Protein AF-A0A0B6YFB2-F1 (afdb_monomer)

Nearest PDB structures (foldseek):
  5mj7-assembly1_B-2  TM=9.815E-01  e=1.418E-05  Caenorhabditis elegans
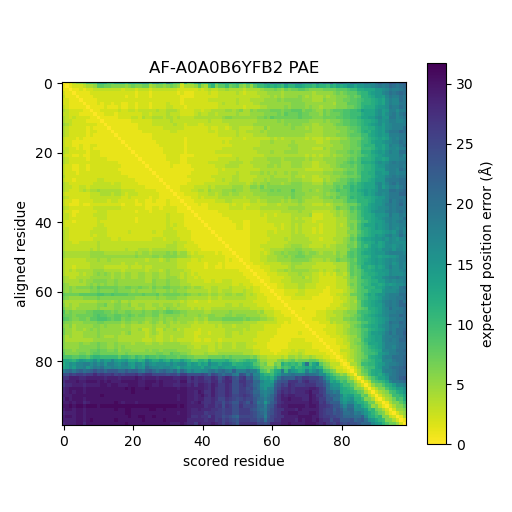  5mj7-assembly1_A-2  TM=9.718E-01  e=2.591E-05  Caenorhabditis elegans
  8ctm-assembly1_A  TM=8.000E-01  e=3.069E-01  Leishmania donovani
  3b9x-assembly1_B  TM=7.103E-01  e=1.532E+00  Escherichia coli K-12
  3b9x-assembly1_D  TM=7.277E-01  e=2.291E+00  Escherichia coli K-12

Foldseek 3Di:
DDDQLVQLPPPDPVSVVCCVVCVVVQVVVVVVVDGDHDDVVLVVCCVVPVVVRPPDDDDWDWDADCPDPPRHRPTGTDPVCCVVVVPPPVPPVVPPPPD

Solvent-accessible surface area (backbone atoms only — not comparable to full-atom values): 6425 Å² total; per-residue (Å²): 134,89,70,76,59,63,70,39,72,42,97,41,78,65,18,53,49,54,42,58,75,44,40,66,55,36,59,58,30,44,78,72,78,39,79,56,67,85,56,72,63,51,56,54,41,38,70,78,39,36,92,81,64,54,89,77,86,80,92,76,60,65,46,73,38,78,77,49,94,89,44,52,74,40,78,46,67,57,64,63,61,53,72,73,48,71,82,65,64,92,71,59,76,83,68,70,86,76,126

Secondary structure (DSSP, 8-state):
---SSGGGGSSSHHHHHHHHHTHHHHHHHHTTT-----SHHHHHHHHHSHHHH-S------EEE--S-TTTTTPEEE-HHHHHHHTTTGGGTTTSSS--

pLDDT: mean 87.42, std 18.54, range [34.66, 98.25]

Structure (mmCIF, N/CA/C/O backbone):
data_AF-A0A0B6YFB2-F1
#
_entry.id   AF-A0A0B6YFB2-F1
#
loop_
_atom_site.group_PDB
_atom_site.id
_atom_site.type_symbol
_atom_site.label_atom_id
_atom_site.label_alt_id
_atom_site.label_comp_id
_atom_site.label_asym_id
_atom_site.label_entity_id
_atom_site.label_seq_id
_atom_site.pdbx_PDB_ins_code
_atom_site.Cartn_x
_atom_site.Cartn_y
_atom_site.Cartn_z
_atom_site.occupancy
_atom_site.B_iso_or_equiv
_atom_site.auth_seq_id
_atom_site.auth_comp_id
_atom_site.auth_asym_id
_atom_site.auth_atom_id
_atom_site.pdbx_PDB_model_num
ATOM 1 N N . LYS A 1 1 ? -10.114 14.250 5.788 1.00 71.50 1 LYS A N 1
ATOM 2 C CA . LYS A 1 1 ? -8.936 13.436 6.185 1.00 71.50 1 LYS A CA 1
ATOM 3 C C . LYS A 1 1 ? -9.458 12.062 6.589 1.00 71.50 1 LYS A C 1
ATOM 5 O O . LYS A 1 1 ? -10.378 12.035 7.393 1.00 71.50 1 LYS A O 1
ATOM 10 N N . TYR A 1 2 ? -8.971 10.979 5.981 1.00 88.06 2 TYR A N 1
ATOM 11 C CA . TYR A 1 2 ? -9.415 9.618 6.310 1.00 88.06 2 TYR A CA 1
ATOM 12 C C . TYR A 1 2 ? -8.751 9.129 7.605 1.00 88.06 2 TYR A C 1
ATOM 14 O O . TYR A 1 2 ? -7.592 9.461 7.872 1.00 88.06 2 TYR A O 1
ATOM 22 N N . ASP A 1 3 ? -9.509 8.381 8.402 1.00 94.88 3 ASP A N 1
ATOM 23 C CA . ASP A 1 3 ? -9.048 7.721 9.624 1.00 94.88 3 ASP A CA 1
ATOM 24 C C . ASP A 1 3 ? -8.978 6.212 9.362 1.00 94.88 3 ASP A C 1
ATOM 26 O O . ASP A 1 3 ? -10.009 5.544 9.254 1.00 94.88 3 ASP A O 1
ATOM 30 N N . PHE A 1 4 ? -7.758 5.693 9.222 1.00 96.38 4 PHE A N 1
ATOM 31 C CA . PHE A 1 4 ? -7.507 4.276 8.963 1.00 96.38 4 PHE A CA 1
ATOM 32 C C . PHE A 1 4 ? -7.761 3.406 10.199 1.00 96.38 4 PHE A C 1
ATOM 34 O O . PHE A 1 4 ? -7.911 2.196 10.066 1.00 96.38 4 PHE A O 1
ATOM 41 N N . HIS A 1 5 ? -7.834 3.985 11.400 1.00 96.62 5 HIS A N 1
ATOM 42 C CA . HIS A 1 5 ? -7.927 3.247 12.665 1.00 96.62 5 HIS A CA 1
ATOM 43 C C . HIS A 1 5 ? -9.349 3.190 13.215 1.00 96.62 5 HIS A C 1
ATOM 45 O O . HIS A 1 5 ? -9.600 2.429 14.144 1.00 96.62 5 HIS A O 1
ATOM 51 N N . LYS A 1 6 ? -10.303 3.907 12.609 1.00 96.31 6 LYS A N 1
ATOM 52 C CA . LYS A 1 6 ? -11.708 3.926 13.046 1.00 96.31 6 LYS A CA 1
ATOM 53 C C . LYS A 1 6 ? -12.329 2.532 13.189 1.00 96.31 6 LYS A C 1
ATOM 55 O O . LYS A 1 6 ? -13.104 2.307 14.107 1.00 96.31 6 LYS A O 1
ATOM 60 N N . HIS A 1 7 ? -11.994 1.596 12.303 1.00 95.38 7 HIS A N 1
ATOM 61 C CA . HIS A 1 7 ? -12.532 0.231 12.347 1.00 95.38 7 HIS A CA 1
ATOM 62 C C . HIS A 1 7 ? -12.028 -0.592 13.551 1.00 95.38 7 HIS A C 1
ATOM 64 O O . HIS A 1 7 ? -12.635 -1.600 13.902 1.00 95.38 7 HIS A O 1
ATOM 70 N N . LEU A 1 8 ? -10.942 -0.159 14.202 1.00 97.00 8 LEU A N 1
ATOM 71 C CA . LEU A 1 8 ? -10.333 -0.843 15.347 1.00 97.00 8 LEU A CA 1
ATOM 72 C C . LEU A 1 8 ? -11.084 -0.593 16.661 1.00 97.00 8 LEU A C 1
ATOM 74 O O . LEU A 1 8 ? -10.856 -1.310 17.629 1.00 97.00 8 LEU A O 1
ATOM 78 N N . SER A 1 9 ? -11.957 0.420 16.716 1.00 95.00 9 SER A N 1
ATOM 79 C CA . SER A 1 9 ? -12.742 0.749 17.914 1.00 95.00 9 SER A CA 1
ATOM 80 C C . SER A 1 9 ? -14.086 0.023 17.985 1.00 95.00 9 SER A C 1
ATOM 82 O O . SER A 1 9 ? -14.847 0.232 18.929 1.00 95.00 9 SER A O 1
ATOM 84 N N . PHE A 1 10 ? -14.400 -0.823 17.002 1.00 96.19 10 PHE A N 1
ATOM 85 C CA . PHE A 1 10 ? -15.608 -1.637 17.038 1.00 96.19 10 PHE A CA 1
ATOM 86 C C . PHE A 1 10 ? -15.493 -2.696 18.129 1.00 96.19 10 PHE A C 1
ATOM 88 O O . PHE A 1 10 ? -14.558 -3.498 18.118 1.00 96.19 10 PHE A O 1
ATOM 95 N N . ASP A 1 11 ? -16.474 -2.722 19.033 1.00 97.12 11 ASP A N 1
ATOM 96 C CA . ASP A 1 11 ? -16.519 -3.662 20.152 1.00 97.12 11 ASP A CA 1
ATOM 97 C C . ASP A 1 11 ? -16.916 -5.067 19.679 1.00 97.12 11 ASP A C 1
ATOM 99 O O . ASP A 1 11 ? -18.047 -5.532 19.804 1.00 97.12 11 ASP A O 1
ATOM 103 N N . THR A 1 12 ? -15.963 -5.720 19.026 1.00 98.06 12 THR A N 1
ATOM 104 C CA . THR A 1 12 ? -16.080 -7.061 18.463 1.00 98.06 12 THR A CA 1
ATOM 105 C C . THR A 1 12 ? -14.775 -7.802 18.707 1.00 98.06 12 THR A C 1
ATOM 107 O O . THR A 1 12 ? -13.706 -7.193 18.764 1.00 98.06 12 THR A O 1
ATOM 110 N N . VAL A 1 13 ? -14.831 -9.134 18.785 1.00 98.19 13 VAL A N 1
ATOM 111 C CA . VAL A 1 13 ? -13.627 -9.972 18.951 1.00 98.19 13 VAL A CA 1
ATOM 112 C C . VAL A 1 13 ? -12.580 -9.662 17.875 1.00 98.19 13 VAL A C 1
ATOM 114 O O . VAL A 1 13 ? -11.390 -9.564 18.168 1.00 98.19 13 VAL A O 1
ATOM 117 N N . LEU A 1 14 ? -13.029 -9.447 16.636 1.00 97.31 14 LEU A N 1
ATOM 118 C CA . LEU A 1 14 ? -12.150 -9.143 15.513 1.00 97.31 14 LEU A CA 1
ATOM 119 C C . LEU A 1 14 ? -11.563 -7.724 15.587 1.00 97.31 14 LEU A C 1
ATOM 121 O O . LEU A 1 14 ? -10.383 -7.541 15.297 1.00 97.31 14 LEU A O 1
ATOM 125 N N . GLY A 1 15 ? -12.352 -6.735 16.020 1.00 97.25 15 GLY A N 1
ATOM 126 C CA . GLY A 1 15 ? -11.876 -5.371 16.268 1.00 97.25 15 GLY A CA 1
ATOM 127 C C . GLY A 1 15 ? -10.771 -5.341 17.324 1.00 97.25 15 GLY A C 1
ATOM 128 O O . GLY A 1 15 ? -9.698 -4.788 17.080 1.00 97.25 15 GLY A O 1
ATOM 129 N N . HIS A 1 16 ? -10.976 -6.043 18.445 1.00 97.81 16 HIS A N 1
ATOM 130 C CA . HIS A 1 16 ? -9.970 -6.193 19.503 1.00 97.81 16 HIS A CA 1
ATOM 131 C C . HIS A 1 16 ? -8.701 -6.892 19.004 1.00 97.81 16 HIS A C 1
ATOM 133 O O . HIS A 1 16 ? -7.592 -6.438 19.294 1.00 97.81 16 HIS A O 1
ATOM 139 N N . TYR A 1 17 ? -8.848 -7.951 18.203 1.00 98.25 17 TYR A N 1
ATOM 140 C CA . TYR A 1 17 ? -7.724 -8.651 17.581 1.00 98.25 17 TYR A CA 1
ATOM 141 C C . TYR A 1 17 ? -6.905 -7.731 16.663 1.00 98.25 17 TYR A C 1
ATOM 143 O O . TYR A 1 17 ? -5.694 -7.596 16.851 1.00 98.25 17 TYR A O 1
ATOM 151 N N . PHE A 1 18 ? -7.543 -7.035 15.715 1.00 98.19 18 PHE A N 1
ATOM 152 C CA . PHE A 1 18 ? -6.832 -6.135 14.803 1.00 98.19 18 PHE A CA 1
ATOM 153 C C . PHE A 1 18 ? -6.209 -4.940 15.524 1.00 98.19 18 PHE A C 1
ATOM 155 O O . PHE A 1 18 ? -5.092 -4.528 15.197 1.00 98.19 18 PHE A O 1
ATOM 162 N N . ASN A 1 19 ? -6.883 -4.410 16.548 1.00 98.00 19 ASN A N 1
ATOM 163 C CA . ASN A 1 19 ? -6.337 -3.353 17.391 1.00 98.00 19 ASN A CA 1
ATOM 164 C C . ASN A 1 19 ? -5.022 -3.802 18.051 1.00 98.00 19 ASN A C 1
ATOM 166 O O . ASN A 1 19 ? -4.043 -3.047 18.041 1.00 98.00 19 ASN A O 1
ATOM 170 N N . ALA A 1 20 ? -4.983 -5.039 18.559 1.00 98.19 20 ALA A N 1
ATOM 171 C CA . ALA A 1 20 ? -3.809 -5.624 19.193 1.00 98.19 20 ALA A CA 1
ATOM 172 C C . ALA A 1 20 ? -2.664 -5.878 18.199 1.00 98.19 20 ALA A C 1
ATOM 174 O O . ALA A 1 20 ? -1.557 -5.385 18.424 1.00 98.19 20 ALA A O 1
ATOM 175 N N . ILE A 1 21 ? -2.903 -6.580 17.084 1.00 98.00 21 ILE A N 1
ATOM 176 C CA . ILE A 1 21 ? -1.811 -6.977 16.171 1.00 98.00 21 ILE A CA 1
ATOM 177 C C . ILE A 1 21 ? -1.202 -5.790 15.414 1.00 98.00 21 ILE A C 1
ATOM 179 O O . ILE A 1 21 ? -0.020 -5.809 15.084 1.00 98.00 21 ILE A O 1
ATOM 183 N N . THR A 1 22 ? -1.979 -4.729 15.170 1.00 98.12 22 THR A N 1
ATOM 184 C CA . THR A 1 22 ? -1.489 -3.525 14.476 1.00 98.12 22 THR A CA 1
ATOM 185 C C . THR A 1 22 ? -0.864 -2.496 15.421 1.00 98.12 22 THR A C 1
ATOM 187 O O . THR A 1 22 ? -0.299 -1.505 14.957 1.00 98.12 22 THR A O 1
ATOM 190 N N . SER A 1 23 ? -0.950 -2.698 16.742 1.00 97.88 23 SER A N 1
ATOM 191 C CA . SER A 1 23 ? -0.552 -1.713 17.762 1.00 97.88 23 SER A CA 1
ATOM 192 C C . SER A 1 23 ? 0.893 -1.224 17.612 1.00 97.88 23 SER A C 1
ATOM 194 O O . SER A 1 23 ? 1.135 -0.017 17.624 1.00 97.88 23 SER A O 1
ATOM 196 N N . MET A 1 24 ? 1.846 -2.136 17.393 1.00 98.12 24 MET A N 1
ATOM 197 C CA . MET A 1 24 ? 3.259 -1.784 17.217 1.00 98.12 24 MET A CA 1
ATOM 198 C C . MET A 1 24 ? 3.494 -0.938 15.962 1.00 98.12 24 MET A C 1
ATOM 200 O O . MET A 1 24 ? 4.207 0.063 16.020 1.00 98.12 24 MET A O 1
ATOM 204 N N . GLY A 1 25 ? 2.869 -1.307 14.838 1.00 97.56 25 GLY A N 1
ATOM 205 C CA . GLY A 1 25 ? 2.949 -0.547 13.590 1.00 97.56 25 GLY A CA 1
ATOM 206 C C . GLY A 1 25 ? 2.366 0.854 13.756 1.00 97.56 25 GLY A C 1
ATOM 207 O O . GLY A 1 25 ? 3.020 1.844 13.431 1.00 97.56 25 GLY A O 1
ATOM 208 N N . ARG A 1 26 ? 1.179 0.961 14.365 1.00 97.81 26 ARG A N 1
ATOM 209 C CA . ARG A 1 26 ? 0.538 2.252 14.659 1.00 97.81 26 ARG A CA 1
ATOM 210 C C . ARG A 1 26 ? 1.425 3.148 15.519 1.00 97.81 26 ARG A C 1
ATOM 212 O O . ARG A 1 26 ? 1.698 4.272 15.109 1.00 97.81 26 ARG A O 1
ATOM 219 N N . ALA A 1 27 ? 1.951 2.630 16.628 1.00 97.88 27 ALA A N 1
ATOM 220 C CA . ALA A 1 27 ? 2.843 3.379 17.510 1.00 97.88 27 ALA A CA 1
ATOM 221 C C . ALA A 1 27 ? 4.148 3.806 16.813 1.00 97.88 27 ALA A C 1
ATOM 223 O O . ALA A 1 27 ? 4.679 4.881 17.085 1.00 97.88 27 ALA A O 1
ATOM 224 N N . HIS A 1 28 ? 4.687 2.985 15.907 1.00 98.00 28 HIS A N 1
ATOM 225 C CA . HIS A 1 28 ? 5.877 3.345 15.138 1.00 98.00 28 HIS A CA 1
ATOM 226 C C . HIS A 1 28 ? 5.607 4.512 14.176 1.00 98.00 28 HIS A C 1
ATOM 228 O O . HIS A 1 28 ? 6.369 5.477 14.156 1.00 98.00 28 HIS A O 1
ATOM 234 N N . PHE A 1 29 ? 4.516 4.453 13.408 1.00 97.25 29 PHE A N 1
ATOM 235 C CA . PHE A 1 29 ? 4.165 5.499 12.441 1.00 97.25 29 PHE A CA 1
ATOM 236 C C . PHE A 1 29 ? 3.697 6.800 13.106 1.00 97.25 29 PHE A C 1
ATOM 238 O O . PHE A 1 29 ? 3.974 7.885 12.586 1.00 97.25 29 PHE A O 1
ATOM 245 N N . GLU A 1 30 ? 3.066 6.714 14.277 1.00 96.62 30 GLU A N 1
ATOM 246 C CA . GLU A 1 30 ? 2.636 7.878 15.057 1.00 96.62 30 GLU A CA 1
ATOM 247 C C . GLU A 1 30 ? 3.817 8.777 15.449 1.00 96.62 30 GLU A C 1
ATOM 249 O O . GLU A 1 30 ? 3.705 10.000 15.373 1.00 96.62 30 GLU A O 1
ATOM 254 N N . LYS A 1 31 ? 4.994 8.197 15.740 1.00 97.38 31 LYS A N 1
ATOM 255 C CA . LYS A 1 31 ? 6.232 8.959 16.009 1.00 97.38 31 LYS A CA 1
ATOM 256 C C . LYS A 1 31 ? 6.634 9.878 14.853 1.00 97.38 31 LYS A C 1
ATOM 258 O O . LYS A 1 31 ? 7.293 10.886 15.078 1.00 97.38 31 LYS A O 1
ATOM 263 N N . ALA A 1 32 ? 6.241 9.538 13.627 1.00 96.69 32 ALA A N 1
ATOM 264 C CA . ALA A 1 32 ? 6.472 10.339 12.428 1.00 96.69 32 ALA A CA 1
ATOM 265 C C . ALA A 1 32 ? 5.256 11.204 12.034 1.00 96.69 32 ALA A C 1
ATOM 267 O O . ALA A 1 32 ? 5.223 11.740 10.926 1.00 96.69 32 ALA A O 1
ATOM 268 N N . GLY A 1 33 ? 4.233 11.311 12.891 1.00 96.31 33 GLY A N 1
ATOM 269 C CA . GLY A 1 33 ? 2.990 12.034 12.604 1.00 96.31 33 GLY A CA 1
ATOM 270 C C . GLY A 1 33 ? 2.136 11.383 11.511 1.00 96.31 33 GLY A C 1
ATOM 271 O O . GLY A 1 33 ? 1.338 12.062 10.860 1.00 96.31 33 GLY A O 1
ATOM 272 N N . LYS A 1 34 ? 2.318 10.079 11.269 1.00 96.19 34 LYS A N 1
ATOM 273 C CA . LYS A 1 34 ? 1.640 9.320 10.211 1.00 96.19 34 LYS A CA 1
ATOM 274 C C . LYS A 1 34 ? 0.690 8.283 10.806 1.00 96.19 34 LYS A C 1
ATOM 276 O O . LYS A 1 34 ? 0.923 7.751 11.884 1.00 96.19 34 LYS A O 1
ATOM 281 N N . GLN A 1 35 ? -0.374 7.970 10.070 1.00 97.00 35 GLN A N 1
ATOM 282 C CA . GLN A 1 35 ? -1.217 6.811 10.367 1.00 97.00 35 GLN A CA 1
ATOM 283 C C . GLN A 1 35 ? -0.635 5.570 9.687 1.00 97.00 35 GLN A C 1
ATOM 285 O O . GLN A 1 35 ? -0.172 5.652 8.550 1.00 97.00 35 GLN A O 1
ATOM 290 N N . TYR A 1 36 ? -0.699 4.424 10.364 1.00 97.44 36 TYR A N 1
ATOM 291 C CA . TYR A 1 36 ? -0.453 3.129 9.735 1.00 97.44 36 TYR A CA 1
ATOM 292 C C . TYR A 1 36 ? -1.654 2.781 8.846 1.00 97.44 36 TYR A C 1
ATOM 294 O O . TYR A 1 36 ? -2.760 2.620 9.364 1.00 97.44 36 TYR A O 1
ATOM 302 N N . ALA A 1 37 ? -1.444 2.792 7.531 1.00 96.12 37 ALA A N 1
ATOM 303 C CA . ALA A 1 37 ? -2.481 2.660 6.510 1.00 96.12 37 ALA A CA 1
ATOM 304 C C . ALA A 1 37 ? -2.516 1.245 5.915 1.00 96.12 37 ALA A C 1
ATOM 306 O O . ALA A 1 37 ? -1.583 0.468 6.105 1.00 96.12 37 ALA A O 1
ATOM 307 N N . PHE A 1 38 ? -3.581 0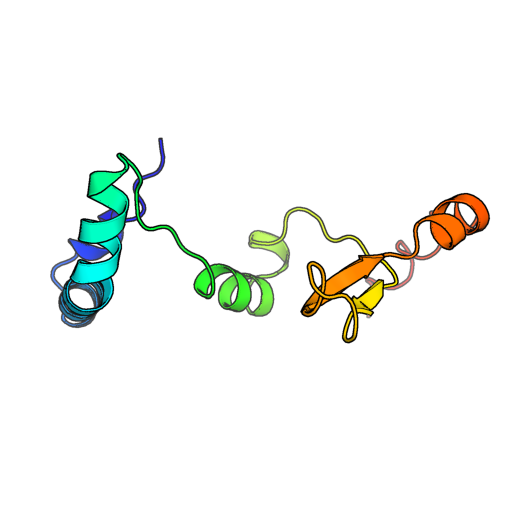.951 5.169 1.00 96.19 38 PHE A N 1
ATOM 308 C CA . PHE A 1 38 ? -3.736 -0.308 4.441 1.00 96.19 38 PHE A CA 1
ATOM 309 C C . PHE A 1 38 ? -2.694 -0.456 3.323 1.00 96.19 38 PHE A C 1
ATOM 311 O O . PHE A 1 38 ? -2.352 0.522 2.652 1.00 96.19 38 PHE A O 1
ATOM 318 N N . CYS A 1 39 ? -2.222 -1.682 3.112 1.00 95.94 39 CYS A N 1
ATOM 319 C CA . CYS A 1 39 ? -1.293 -2.071 2.055 1.00 95.94 39 CYS A CA 1
ATOM 320 C C . CYS A 1 39 ? -1.796 -3.357 1.388 1.00 95.94 39 CYS A C 1
ATOM 322 O O . CYS A 1 39 ? -2.487 -3.294 0.371 1.00 95.94 39 CYS A O 1
ATOM 324 N N . ASP A 1 40 ? -1.535 -4.513 1.996 1.00 97.31 40 ASP A N 1
ATOM 325 C CA . ASP A 1 40 ? -1.906 -5.827 1.456 1.00 97.31 40 ASP A CA 1
ATOM 326 C C . ASP A 1 40 ? -3.429 -6.012 1.376 1.00 97.31 40 ASP A C 1
ATOM 328 O O . ASP A 1 40 ? -3.941 -6.715 0.501 1.00 97.31 40 ASP A O 1
ATOM 332 N N . GLU A 1 41 ? -4.182 -5.313 2.228 1.00 97.00 41 GLU A N 1
ATOM 333 C CA . GLU A 1 41 ? -5.642 -5.288 2.183 1.00 97.00 41 GLU A CA 1
ATOM 334 C C . GLU A 1 41 ? -6.154 -4.727 0.851 1.00 97.00 41 GLU A C 1
ATOM 336 O O . GLU A 1 41 ? -7.186 -5.178 0.355 1.00 97.00 41 GLU A O 1
ATOM 341 N N . ILE A 1 42 ? -5.419 -3.797 0.227 1.00 96.75 42 ILE A N 1
ATOM 342 C CA . ILE A 1 42 ? -5.770 -3.251 -1.089 1.00 96.75 42 ILE A CA 1
ATOM 343 C C . ILE A 1 42 ? -5.545 -4.290 -2.187 1.00 96.75 42 ILE A C 1
ATOM 345 O O . ILE A 1 42 ? -6.359 -4.369 -3.102 1.00 96.75 42 ILE A O 1
ATOM 349 N N . ALA A 1 43 ? -4.505 -5.126 -2.092 1.00 97.19 43 ALA A N 1
ATOM 350 C CA . ALA A 1 43 ? -4.283 -6.207 -3.054 1.00 97.19 43 ALA A CA 1
ATOM 351 C C . ALA A 1 43 ? -5.422 -7.241 -3.004 1.00 97.19 43 ALA A C 1
ATOM 353 O O . ALA A 1 43 ? -5.958 -7.631 -4.042 1.00 97.19 43 ALA A O 1
ATOM 354 N N . MET A 1 44 ? -5.856 -7.618 -1.797 1.00 98.00 44 MET A N 1
ATOM 355 C CA . MET A 1 44 ? -7.012 -8.501 -1.607 1.00 98.00 44 MET A CA 1
ATOM 356 C C . MET A 1 44 ? -8.313 -7.862 -2.103 1.00 98.00 44 MET A C 1
ATOM 358 O O . MET A 1 44 ? -9.102 -8.510 -2.792 1.00 98.00 44 MET A O 1
ATOM 362 N N . 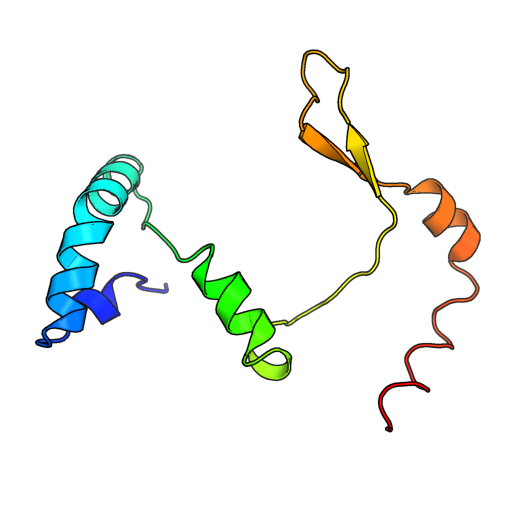ALA A 1 45 ? -8.537 -6.585 -1.791 1.00 97.75 45 ALA A N 1
ATOM 363 C CA . ALA A 1 45 ? -9.725 -5.863 -2.230 1.00 97.75 45 ALA A CA 1
ATOM 364 C C . ALA A 1 45 ? -9.762 -5.687 -3.759 1.00 97.75 45 ALA A C 1
ATOM 366 O O . ALA A 1 45 ? -10.819 -5.848 -4.360 1.00 97.75 45 ALA A O 1
ATOM 367 N N . ALA A 1 46 ? -8.620 -5.428 -4.400 1.00 97.38 46 ALA A N 1
ATOM 368 C CA . ALA A 1 46 ? -8.503 -5.310 -5.853 1.00 97.38 46 ALA A CA 1
ATOM 369 C C . ALA A 1 46 ? -8.784 -6.631 -6.588 1.00 97.38 46 ALA A C 1
ATOM 371 O O . ALA A 1 46 ? -9.265 -6.605 -7.721 1.00 97.38 46 ALA A O 1
ATOM 372 N N . LEU A 1 47 ? -8.505 -7.774 -5.952 1.00 96.19 47 LEU A N 1
ATOM 373 C CA . LEU A 1 47 ? -8.862 -9.092 -6.478 1.00 96.19 47 LEU A CA 1
ATOM 374 C C . LEU A 1 47 ? -10.369 -9.361 -6.360 1.00 96.19 47 LEU A C 1
ATOM 376 O O . LEU A 1 47 ? -10.985 -9.816 -7.317 1.00 96.19 47 LEU A O 1
ATOM 380 N N . LEU A 1 48 ? -10.957 -9.098 -5.189 1.00 97.56 48 LEU A N 1
ATOM 381 C CA . LEU A 1 48 ? -12.359 -9.434 -4.902 1.00 97.56 48 LEU A CA 1
ATOM 382 C C . LEU A 1 48 ? -13.363 -8.439 -5.499 1.00 97.56 48 LEU A C 1
ATOM 384 O O . LEU A 1 48 ? -14.475 -8.823 -5.848 1.00 97.56 48 LEU A O 1
ATOM 388 N N . TYR A 1 49 ? -12.984 -7.165 -5.597 1.00 97.06 49 TYR A N 1
ATOM 389 C CA . TYR A 1 49 ? -13.868 -6.054 -5.953 1.00 97.06 49 TYR A CA 1
ATOM 390 C C . TYR A 1 49 ? -13.188 -5.103 -6.947 1.00 97.06 49 TYR A C 1
ATOM 392 O O . TYR A 1 49 ? -13.145 -3.889 -6.733 1.00 97.06 49 TYR A O 1
ATOM 400 N N . ASN A 1 50 ? -12.629 -5.657 -8.028 1.00 94.06 50 ASN A N 1
ATOM 401 C CA . ASN A 1 50 ? -11.798 -4.920 -8.984 1.00 94.06 50 ASN A CA 1
ATOM 402 C C . ASN A 1 50 ? -12.449 -3.615 -9.476 1.00 94.06 50 ASN A C 1
ATOM 404 O O . ASN A 1 50 ? -11.872 -2.547 -9.279 1.00 94.06 50 ASN A O 1
ATOM 408 N N . ASP A 1 51 ? -13.687 -3.693 -9.975 1.00 95.56 51 ASP A N 1
ATOM 409 C CA . ASP A 1 51 ? -14.428 -2.561 -10.555 1.00 95.56 51 ASP A CA 1
ATOM 410 C C . ASP A 1 51 ? -14.716 -1.419 -9.563 1.00 95.56 51 ASP A C 1
ATOM 412 O O . ASP A 1 51 ? -15.028 -0.300 -9.967 1.00 95.56 51 ASP A O 1
ATOM 416 N N . GLN A 1 52 ? -14.641 -1.689 -8.255 1.00 96.94 52 GLN A N 1
ATOM 417 C CA . GLN A 1 52 ? -14.894 -0.701 -7.201 1.00 96.94 52 GLN A CA 1
ATOM 418 C C . GLN A 1 52 ? -13.602 -0.114 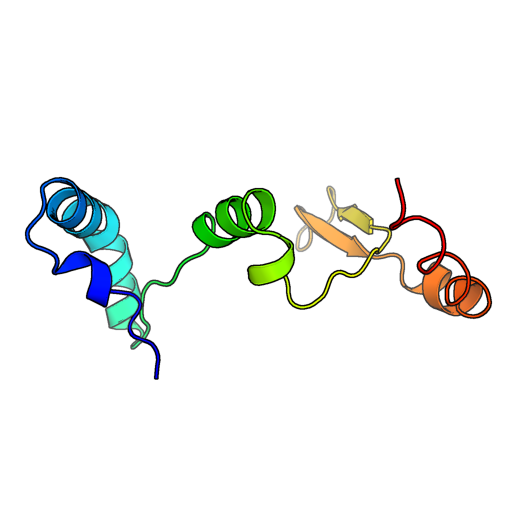-6.625 1.00 96.94 52 GLN A C 1
ATOM 420 O O . GLN A 1 52 ? -13.585 1.036 -6.187 1.00 96.94 52 GLN A O 1
ATOM 425 N N . ILE A 1 53 ? -12.534 -0.913 -6.575 1.00 96.44 53 ILE A N 1
ATOM 426 C CA . ILE A 1 53 ? -11.2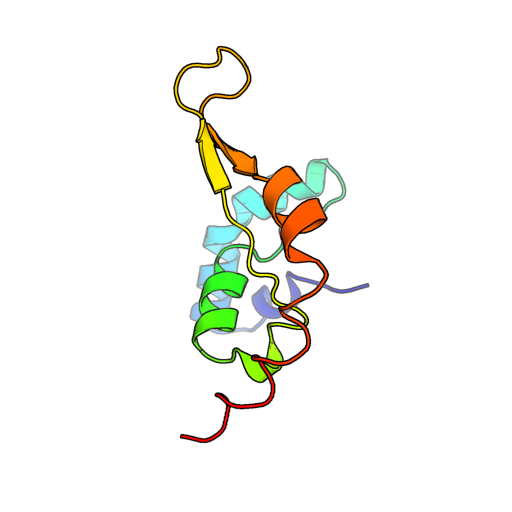89 -0.573 -5.878 1.00 96.44 53 ILE A CA 1
ATOM 427 C C . ILE A 1 53 ? -10.237 -0.021 -6.842 1.00 96.44 53 ILE A C 1
ATOM 429 O O . ILE A 1 53 ? -9.495 0.898 -6.487 1.00 96.44 53 ILE A O 1
ATOM 433 N N . VAL A 1 54 ? -10.154 -0.562 -8.058 1.00 96.31 54 VAL A N 1
ATOM 434 C CA . VAL A 1 54 ? -9.106 -0.223 -9.021 1.00 96.31 54 VAL A CA 1
ATOM 435 C C . VAL A 1 54 ? -9.577 0.907 -9.930 1.00 96.31 54 VAL A C 1
ATOM 437 O O . VAL A 1 54 ? -10.369 0.713 -10.843 1.00 96.31 54 VAL A O 1
ATOM 440 N N . SER A 1 55 ? -9.054 2.111 -9.704 1.00 95.88 55 SER A N 1
ATOM 441 C CA . SER A 1 55 ? -9.434 3.296 -10.487 1.00 95.88 55 SER A CA 1
ATOM 442 C C . SER A 1 55 ? -8.735 3.398 -11.846 1.00 95.88 55 SER A C 1
ATOM 444 O O . SER A 1 55 ? -9.246 4.050 -12.756 1.00 95.88 55 SER A O 1
ATOM 446 N N . LYS A 1 56 ? -7.549 2.795 -11.987 1.00 95.00 56 LYS A N 1
ATOM 447 C CA . LYS A 1 56 ? -6.766 2.773 -13.226 1.00 95.00 56 LYS A CA 1
ATOM 448 C C . LYS A 1 56 ? -5.829 1.567 -13.231 1.00 95.00 56 LYS A C 1
ATOM 450 O O . LYS A 1 56 ? -5.135 1.323 -12.247 1.00 95.00 56 LYS A O 1
ATOM 455 N N . VAL A 1 57 ? -5.758 0.879 -14.367 1.00 92.75 57 VAL A N 1
ATOM 456 C CA . VAL A 1 57 ? -4.762 -0.162 -14.649 1.00 92.75 57 VAL A CA 1
ATOM 457 C C . VAL A 1 57 ? -3.915 0.280 -15.827 1.00 92.75 57 VAL A C 1
ATOM 459 O O . VAL A 1 57 ? -4.405 0.910 -16.763 1.00 92.75 57 VAL A O 1
ATOM 462 N N . GLU A 1 58 ? -2.631 -0.047 -15.775 1.00 89.31 58 GLU A N 1
ATOM 463 C CA . GLU A 1 58 ? -1.704 0.233 -16.853 1.00 89.31 58 GLU A CA 1
ATOM 464 C C . GLU A 1 58 ? -0.813 -0.982 -17.092 1.00 89.31 58 GLU A C 1
ATOM 466 O O . GLU A 1 58 ? -0.101 -1.429 -16.195 1.00 89.31 58 GLU A O 1
ATOM 471 N N . MET A 1 59 ? -0.863 -1.519 -18.311 1.00 89.94 59 MET A N 1
ATOM 472 C CA . MET A 1 59 ? -0.031 -2.650 -18.706 1.00 89.94 59 MET A CA 1
ATOM 473 C C . MET A 1 59 ? 1.315 -2.127 -19.206 1.00 89.94 59 MET A C 1
ATOM 475 O O . MET A 1 59 ? 1.386 -1.273 -20.097 1.00 89.94 59 MET A O 1
ATOM 479 N N . ILE A 1 60 ? 2.390 -2.608 -18.585 1.00 89.62 60 ILE A N 1
ATOM 480 C CA . ILE A 1 60 ? 3.758 -2.166 -18.846 1.00 89.62 60 ILE A CA 1
ATOM 481 C C . ILE A 1 60 ? 4.671 -3.391 -18.841 1.00 89.62 60 ILE A C 1
ATOM 483 O O . ILE A 1 60 ? 4.587 -4.229 -17.944 1.00 89.62 60 ILE A O 1
ATOM 487 N N . ARG A 1 61 ? 5.561 -3.491 -19.832 1.00 92.19 61 ARG A N 1
ATOM 488 C CA . ARG A 1 61 ? 6.611 -4.512 -19.845 1.00 92.19 61 ARG A CA 1
ATOM 489 C C . ARG A 1 61 ? 7.743 -4.096 -18.909 1.00 92.19 61 ARG A C 1
ATOM 491 O O . ARG A 1 61 ? 8.257 -2.982 -19.001 1.00 92.19 61 ARG A O 1
ATOM 498 N N . GLY A 1 62 ? 8.145 -5.001 -18.028 1.00 93.69 62 GLY A N 1
ATOM 499 C CA . GLY A 1 62 ? 9.268 -4.785 -17.128 1.00 93.69 62 GLY A CA 1
ATOM 500 C C . GLY A 1 62 ? 9.900 -6.093 -16.673 1.00 93.69 62 GLY A C 1
ATOM 501 O O . GLY A 1 62 ? 9.347 -7.173 -16.876 1.00 93.69 62 GLY A O 1
ATOM 502 N N . VAL A 1 63 ?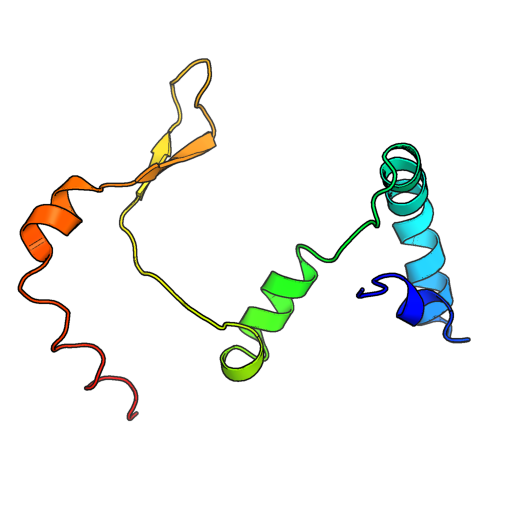 11.073 -5.979 -16.063 1.00 96.69 63 VAL A N 1
ATOM 503 C CA . VAL A 1 63 ? 11.863 -7.080 -15.498 1.00 96.69 63 VAL A CA 1
ATOM 504 C C . VAL A 1 63 ? 12.328 -6.709 -14.092 1.00 96.69 63 VAL A C 1
ATOM 506 O O . VAL A 1 63 ? 12.337 -5.535 -13.732 1.00 96.69 63 VAL A O 1
ATOM 509 N N . VAL A 1 64 ? 12.727 -7.693 -13.286 1.00 98.00 64 VAL A N 1
ATOM 510 C CA . VAL A 1 64 ? 13.356 -7.434 -11.982 1.00 98.00 64 VAL A CA 1
ATOM 511 C C . VAL A 1 64 ? 14.871 -7.408 -12.159 1.00 98.00 64 VAL A C 1
ATOM 513 O O . VAL A 1 64 ? 15.452 -8.374 -12.650 1.00 98.00 64 VAL A O 1
ATOM 516 N N . GLU A 1 65 ? 15.512 -6.316 -11.749 1.00 98.12 65 GLU A N 1
ATOM 517 C CA . GLU A 1 65 ? 16.970 -6.180 -11.766 1.00 98.12 65 GLU A CA 1
ATOM 518 C C . GLU A 1 65 ? 17.602 -6.996 -10.627 1.00 98.12 65 GLU A C 1
ATOM 520 O O . GLU A 1 65 ? 17.158 -6.924 -9.480 1.00 98.12 65 GLU A O 1
ATOM 525 N N . LEU A 1 66 ? 18.650 -7.777 -10.914 1.00 98.12 66 LEU A N 1
ATOM 526 C CA . LEU A 1 66 ? 19.215 -8.746 -9.958 1.00 98.12 66 LEU A CA 1
ATOM 527 C C . LEU A 1 66 ? 20.676 -8.487 -9.565 1.00 98.12 66 LEU A C 1
ATOM 529 O O . LEU A 1 66 ? 21.128 -9.010 -8.541 1.00 98.12 66 LEU A O 1
ATOM 533 N N . HIS A 1 67 ? 21.418 -7.703 -10.339 1.00 97.56 67 HIS A N 1
ATOM 534 C CA . HIS A 1 67 ? 22.875 -7.609 -10.245 1.00 97.56 67 HIS A CA 1
ATOM 535 C C . HIS A 1 67 ? 23.368 -6.237 -9.785 1.00 97.56 67 HIS A C 1
ATOM 537 O O . HIS A 1 67 ? 24.462 -6.145 -9.233 1.00 97.56 67 HIS A O 1
ATOM 543 N N . GLY A 1 68 ? 22.590 -5.171 -9.975 1.00 96.94 68 GLY A N 1
ATOM 544 C CA . GLY A 1 68 ? 22.990 -3.832 -9.553 1.00 96.94 68 GLY A CA 1
ATOM 545 C C . GLY A 1 68 ? 23.159 -3.698 -8.034 1.00 96.94 68 GLY A C 1
ATOM 546 O O . GLY A 1 68 ? 22.257 -4.023 -7.263 1.00 96.94 68 GLY A O 1
ATOM 547 N N . ASN A 1 69 ? 24.287 -3.128 -7.595 1.00 98.06 69 ASN A N 1
ATOM 548 C CA . ASN A 1 69 ? 24.614 -2.943 -6.170 1.00 98.06 69 ASN A CA 1
ATOM 549 C C . ASN A 1 69 ? 23.595 -2.080 -5.406 1.00 98.06 69 ASN A C 1
ATOM 551 O O . ASN A 1 69 ? 23.424 -2.242 -4.200 1.00 98.06 69 ASN A O 1
ATOM 555 N N . HIS A 1 70 ? 22.930 -1.158 -6.106 1.00 97.62 70 HIS A N 1
ATOM 556 C CA . HIS A 1 70 ? 21.948 -0.235 -5.528 1.00 97.62 70 HIS A CA 1
ATOM 557 C C . HIS A 1 70 ? 20.528 -0.433 -6.077 1.00 97.62 70 HIS A C 1
ATOM 559 O O . HIS A 1 70 ? 19.611 0.256 -5.640 1.00 97.62 70 HIS A O 1
ATOM 565 N N . THR A 1 71 ? 20.341 -1.350 -7.032 1.00 97.81 71 THR A N 1
ATOM 566 C CA . THR A 1 71 ? 19.077 -1.524 -7.770 1.00 97.81 71 THR A CA 1
ATOM 567 C C . THR A 1 71 ? 18.562 -2.963 -7.768 1.00 97.81 71 THR A C 1
ATOM 569 O O . THR A 1 71 ? 17.488 -3.226 -8.304 1.00 97.81 71 THR A O 1
ATOM 572 N N . ARG A 1 72 ? 19.277 -3.905 -7.136 1.00 98.00 72 ARG A N 1
ATOM 573 C CA . ARG A 1 72 ? 18.810 -5.285 -6.953 1.00 98.00 72 ARG A CA 1
ATOM 574 C C . ARG A 1 72 ? 17.425 -5.308 -6.293 1.00 98.00 72 ARG A C 1
ATOM 576 O O . ARG A 1 72 ? 17.250 -4.797 -5.191 1.00 98.00 72 ARG A O 1
ATOM 583 N N . GLY A 1 73 ? 16.461 -5.939 -6.960 1.00 97.88 73 GLY A N 1
ATOM 584 C CA . GLY A 1 73 ? 15.061 -6.055 -6.541 1.00 97.88 73 GLY A CA 1
ATOM 585 C C . GLY A 1 73 ? 14.132 -4.968 -7.092 1.00 97.88 73 GLY A C 1
ATOM 586 O O . GLY A 1 73 ? 12.920 -5.079 -6.924 1.00 97.88 73 GLY A O 1
ATOM 587 N N . GLN A 1 74 ? 14.657 -3.937 -7.762 1.00 98.12 74 GLN A N 1
ATOM 588 C CA . GLN A 1 74 ? 13.826 -2.935 -8.430 1.00 98.12 74 GLN A CA 1
ATOM 589 C C . GLN A 1 74 ? 13.231 -3.486 -9.730 1.00 98.12 74 GLN A C 1
ATOM 591 O O . GLN A 1 74 ? 13.856 -4.280 -10.435 1.00 98.12 74 GLN A O 1
ATOM 596 N N . ILE A 1 75 ? 12.026 -3.024 -10.067 1.00 97.31 75 ILE A N 1
ATOM 597 C CA . ILE A 1 75 ? 11.398 -3.289 -11.363 1.00 97.31 75 ILE A CA 1
ATOM 598 C C . ILE A 1 75 ? 11.961 -2.288 -12.382 1.00 97.31 75 ILE A C 1
ATOM 600 O O . ILE A 1 75 ? 11.771 -1.080 -12.236 1.00 97.31 75 ILE A O 1
ATOM 604 N N . ALA A 1 76 ? 12.637 -2.786 -13.416 1.00 95.69 76 ALA A N 1
ATOM 605 C CA . ALA A 1 76 ? 13.101 -2.015 -14.563 1.00 95.69 76 ALA A CA 1
ATOM 606 C C . ALA A 1 76 ? 12.064 -2.091 -15.691 1.00 95.69 76 ALA A C 1
ATOM 608 O O . ALA A 1 76 ? 11.685 -3.178 -16.126 1.00 95.69 76 ALA A O 1
ATOM 609 N N . ILE A 1 77 ? 11.597 -0.933 -16.153 1.00 95.00 77 ILE A N 1
ATOM 610 C CA . ILE A 1 77 ? 10.518 -0.812 -17.138 1.00 95.00 77 ILE A CA 1
ATOM 611 C C . ILE A 1 77 ? 11.088 -0.521 -18.529 1.00 95.00 77 ILE A C 1
ATOM 613 O O . ILE A 1 77 ? 11.949 0.347 -18.683 1.00 95.00 77 ILE A O 1
ATOM 617 N N . ASP A 1 78 ? 10.546 -1.187 -19.548 1.00 93.44 78 ASP A N 1
ATOM 618 C CA . ASP A 1 78 ? 10.789 -0.840 -20.946 1.00 93.44 78 ASP A CA 1
ATOM 619 C C . ASP A 1 78 ? 9.887 0.324 -21.384 1.00 93.44 78 ASP A C 1
ATOM 621 O O . ASP A 1 78 ? 8.733 0.154 -21.786 1.00 93.44 78 ASP A O 1
ATOM 625 N N . TRP A 1 79 ? 10.434 1.535 -21.304 1.00 89.88 79 TRP A N 1
ATOM 626 C CA . TRP A 1 79 ? 9.774 2.742 -21.799 1.00 89.88 79 TRP A CA 1
ATOM 627 C C . TRP A 1 79 ? 9.929 2.938 -23.310 1.00 89.88 79 TRP A C 1
ATOM 629 O O . TRP A 1 79 ? 9.111 3.630 -23.915 1.00 89.88 79 TRP A O 1
ATOM 639 N N . ALA A 1 80 ? 10.956 2.343 -23.926 1.00 87.50 80 ALA A N 1
ATOM 640 C CA . ALA A 1 80 ? 11.249 2.530 -25.342 1.00 87.50 80 ALA A CA 1
ATOM 641 C C . ALA A 1 80 ? 10.170 1.872 -26.201 1.00 87.50 80 ALA A C 1
ATOM 643 O O . ALA A 1 80 ? 9.623 2.529 -27.086 1.00 87.50 80 ALA A O 1
ATOM 644 N N . SER A 1 81 ? 9.779 0.632 -25.883 1.00 82.81 81 SER A N 1
ATOM 645 C CA . SER A 1 81 ? 8.685 -0.044 -26.590 1.00 82.81 81 SER A CA 1
ATOM 646 C C . SER A 1 81 ? 7.408 0.789 -26.589 1.00 82.81 81 SER A C 1
ATOM 648 O O . SER A 1 81 ? 6.753 0.884 -27.614 1.00 82.81 81 SER A O 1
ATOM 650 N N . ARG A 1 82 ? 7.097 1.512 -25.508 1.00 73.06 82 ARG A N 1
ATOM 651 C CA . ARG A 1 82 ? 5.895 2.365 -25.448 1.00 73.06 82 ARG A CA 1
ATOM 652 C C . ARG A 1 82 ? 5.966 3.585 -26.364 1.00 73.06 82 ARG A C 1
ATOM 654 O O . ARG A 1 82 ? 4.940 4.000 -26.895 1.00 73.06 82 ARG A O 1
ATOM 661 N N . LEU A 1 83 ? 7.157 4.148 -26.573 1.00 70.25 83 LEU A N 1
ATOM 662 C CA . LEU A 1 83 ? 7.360 5.252 -27.518 1.00 70.25 83 LEU A CA 1
ATOM 663 C C . LEU A 1 83 ? 7.171 4.798 -28.972 1.00 70.25 83 LEU A C 1
ATOM 665 O O . LEU A 1 83 ? 6.704 5.581 -29.795 1.00 70.25 83 LEU A O 1
ATOM 669 N N . PHE A 1 84 ? 7.501 3.540 -29.280 1.00 61.88 84 PHE A N 1
ATOM 670 C CA . PHE A 1 84 ? 7.406 2.988 -30.635 1.00 61.88 84 PHE A CA 1
ATOM 671 C C . PHE A 1 84 ? 6.085 2.238 -30.910 1.00 61.88 84 PHE A C 1
ATOM 673 O O . PHE A 1 84 ? 5.628 2.214 -32.050 1.00 61.88 84 PHE A O 1
ATOM 680 N N . GLU A 1 85 ? 5.428 1.683 -29.886 1.00 62.81 85 GLU A N 1
ATOM 681 C CA . GLU A 1 85 ? 4.122 0.997 -29.955 1.00 62.81 85 GLU A CA 1
ATOM 682 C C . GLU A 1 85 ? 2.929 1.968 -29.797 1.00 62.81 85 GLU A C 1
ATOM 684 O O . GLU A 1 85 ? 1.783 1.595 -30.068 1.00 62.81 85 GLU A O 1
ATOM 689 N N . GLY A 1 86 ? 3.184 3.236 -29.436 1.00 50.81 86 GLY A N 1
ATOM 690 C CA . GLY A 1 86 ? 2.199 4.297 -29.166 1.00 50.81 86 GLY A CA 1
ATOM 691 C C . GLY A 1 86 ? 1.232 4.670 -30.304 1.00 50.81 86 GLY A C 1
ATOM 692 O O . GLY A 1 86 ? 0.447 5.598 -30.142 1.00 50.81 86 GLY A O 1
ATOM 693 N N . ASN A 1 87 ? 1.242 3.940 -31.423 1.00 48.12 87 ASN A N 1
ATOM 694 C CA . ASN A 1 87 ? 0.324 4.112 -32.551 1.00 48.12 87 ASN A CA 1
ATOM 695 C C . ASN A 1 87 ? -0.695 2.971 -32.745 1.00 48.12 87 ASN A C 1
ATOM 697 O O . ASN A 1 87 ? -1.509 3.081 -33.659 1.00 48.12 87 ASN A O 1
ATOM 701 N N . GLN A 1 88 ? -0.692 1.883 -31.955 1.00 50.53 88 GLN A N 1
ATOM 702 C CA . GLN A 1 88 ? -1.560 0.720 -32.258 1.00 50.53 88 GLN A CA 1
ATOM 703 C C . GLN A 1 88 ? -2.490 0.210 -31.140 1.00 50.53 88 GLN A C 1
ATOM 705 O O . GLN A 1 88 ? -3.405 -0.558 -31.438 1.00 50.53 88 GLN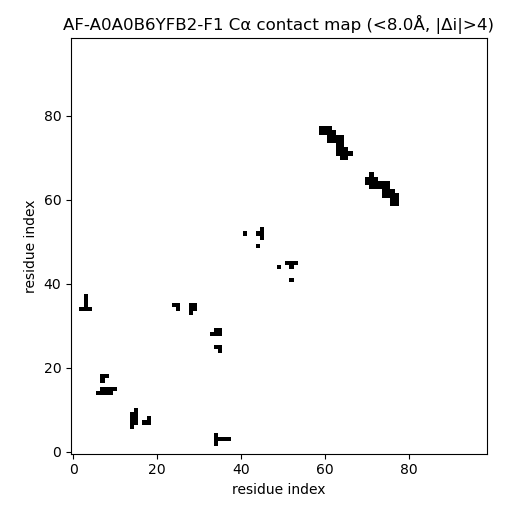 A O 1
ATOM 710 N N . GLU A 1 89 ? -2.347 0.631 -29.880 1.00 49.25 89 GLU A N 1
ATOM 711 C CA . GLU A 1 89 ? -3.090 -0.011 -28.774 1.00 49.25 89 GLU A CA 1
ATOM 712 C C . GLU A 1 89 ? -4.380 0.688 -28.314 1.00 49.25 89 GLU A C 1
ATOM 714 O O . GLU A 1 89 ? -5.184 0.062 -27.622 1.00 49.25 89 GLU A O 1
ATOM 719 N N . GLN A 1 90 ? -4.687 1.908 -28.774 1.00 46.72 90 GLN A N 1
ATOM 720 C CA . GLN A 1 90 ? -5.994 2.527 -28.479 1.00 46.72 90 GLN A CA 1
ATOM 721 C C . GLN A 1 90 ? -7.189 1.776 -29.112 1.00 46.72 90 GLN A C 1
ATOM 723 O O . GLN A 1 90 ? -8.327 2.016 -28.722 1.00 46.72 90 GLN A O 1
ATOM 728 N N . GLN A 1 91 ? -6.964 0.836 -30.044 1.00 43.38 91 GLN A N 1
ATOM 729 C CA . GLN A 1 91 ? -8.036 0.098 -30.732 1.00 43.38 91 GLN A CA 1
ATOM 730 C C . GLN A 1 91 ? -8.404 -1.272 -30.132 1.00 43.38 91 GLN A C 1
ATOM 732 O O . GLN A 1 91 ? -9.470 -1.787 -30.461 1.00 43.38 91 GLN A O 1
ATOM 737 N N . LYS A 1 92 ? -7.588 -1.895 -29.265 1.00 44.34 92 LYS A N 1
AT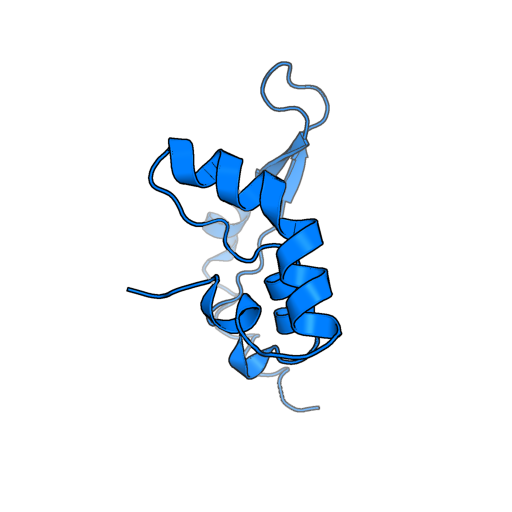OM 738 C CA . LYS A 1 92 ? -7.817 -3.308 -28.871 1.00 44.34 92 LYS A CA 1
ATOM 739 C C . LYS A 1 92 ? -8.553 -3.526 -27.546 1.00 44.34 92 LYS A C 1
ATOM 741 O O . LYS A 1 92 ? -9.132 -4.591 -27.366 1.00 44.34 92 LYS A O 1
ATOM 746 N N . HIS A 1 93 ? -8.597 -2.551 -26.638 1.00 43.66 93 HIS A N 1
ATOM 747 C CA . HIS A 1 93 ? -9.244 -2.736 -25.325 1.00 43.66 93 HIS A CA 1
ATOM 748 C C . HIS A 1 93 ? -10.755 -2.458 -25.282 1.00 43.66 93 HIS A C 1
ATOM 750 O O . HIS A 1 93 ? -11.379 -2.730 -24.265 1.00 43.66 93 HIS A O 1
ATOM 756 N N . MET A 1 94 ? -11.376 -2.018 -26.383 1.00 41.19 94 MET A N 1
ATOM 757 C CA . MET A 1 94 ? -12.845 -1.965 -26.479 1.00 41.19 94 MET A CA 1
ATOM 758 C C . MET A 1 94 ? -13.486 -3.307 -26.879 1.00 41.19 94 MET A C 1
ATOM 760 O O . MET A 1 94 ? -14.704 -3.428 -26.810 1.00 41.19 94 MET A O 1
ATOM 764 N N . VAL A 1 95 ? -12.702 -4.305 -27.313 1.00 46.56 95 VAL A N 1
ATOM 765 C CA . VAL A 1 95 ? -13.242 -5.526 -27.947 1.00 46.56 95 VAL A CA 1
ATOM 766 C C . VAL A 1 95 ? -13.315 -6.730 -26.995 1.00 46.56 95 VAL A C 1
ATOM 768 O O . VAL A 1 95 ? -14.118 -7.625 -27.233 1.00 46.56 95 VAL A O 1
ATOM 771 N N . THR A 1 96 ? -12.553 -6.766 -25.896 1.00 44.09 96 THR A N 1
ATOM 772 C CA . THR A 1 96 ? -12.438 -7.987 -25.066 1.00 44.09 96 THR A CA 1
ATOM 773 C C . THR A 1 96 ? -13.245 -7.983 -23.762 1.00 44.09 96 THR A C 1
ATOM 775 O O . THR A 1 96 ? -13.254 -8.993 -23.070 1.00 44.09 96 THR A O 1
ATOM 778 N N . THR A 1 97 ? -13.964 -6.906 -23.426 1.00 43.28 97 THR A N 1
ATOM 779 C CA . THR A 1 97 ? -14.805 -6.834 -22.205 1.00 43.28 97 THR A CA 1
ATOM 780 C C . THR A 1 97 ? -16.240 -7.355 -22.414 1.00 43.28 97 THR A C 1
ATOM 782 O O . THR A 1 97 ? -17.144 -7.032 -21.651 1.00 43.28 97 THR A O 1
ATOM 785 N N . LEU A 1 98 ? -16.481 -8.163 -23.449 1.00 43.66 98 LEU A N 1
ATOM 786 C CA . LEU A 1 98 ? -17.750 -8.867 -23.654 1.00 43.66 98 LEU A CA 1
ATOM 787 C C . LEU A 1 98 ? -17.489 -10.350 -23.932 1.00 43.66 98 LEU A C 1
ATOM 789 O O . LEU A 1 98 ? -17.612 -10.762 -25.082 1.00 43.66 98 LEU A O 1
ATOM 793 N N . GLN A 1 99 ? -17.145 -11.130 -22.901 1.00 34.66 99 GLN A N 1
ATOM 794 C CA . GLN A 1 99 ? -17.468 -12.562 -22.781 1.00 34.66 99 GLN A CA 1
ATOM 795 C C . GLN A 1 99 ? -17.590 -12.956 -21.310 1.00 34.66 99 GLN A C 1
ATOM 797 O O . GLN A 1 99 ? -16.703 -12.555 -20.526 1.00 34.66 99 GLN A O 1
#

Radius of gyration: 20.35 Å; Cα contacts (8 Å, |Δi|>4): 57; chains: 1; bounding box: 42×26×53 Å

InterPro domains:
  IPR036452 Ribonucleoside hydrolase-like [G3DSA:3.90.245.10] (3-99)
  IPR036452 Ribonucleoside hydrolase-like [S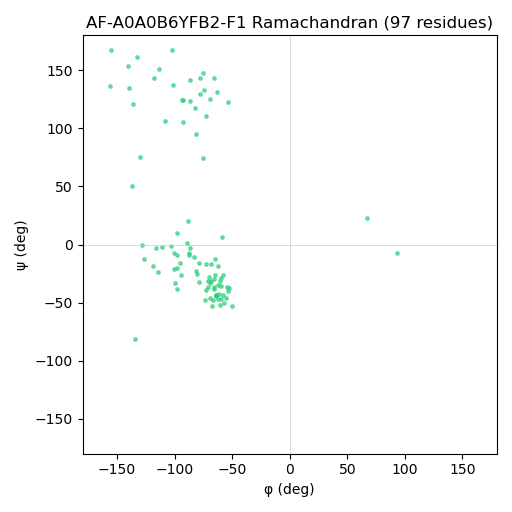SF53590] (5-84)
  IPR052775 Inosine-uridine nucleoside hydrolase [PTHR46190] (5-96)

Mean predicted aligned error: 8.35 Å

Organism: NCBI:txid1028688

Sequence (99 aa):
KYDFHKHLSFDTVLGHYFNAITSMGRAHFEKAGKQYAFCDEIAMAALLYNDQIVSKVEMIRGVVELHGNHTRGQIAIDWASRLFEGNQEQQKHMVTTLQ